Protein AF-A0A852GGS0-F1 (afdb_monomer_lite)

Organism: NCBI:txid243888

Foldseek 3Di:
DLCPQVDLVDLVVLQVSLQVLLQCLLPPVPVCVVVVVCCCVPPLVPVQLQDDPQQQDEDPDQADPPVRADSSLSNNLSSLSSLLSNCNNVLACPVVSLVVSLVQLLCLLVLLNNNNVPNRYYNRSSLSSVVSSLVSLVSLCVRVNNVVNQDPVSVVSSVVNVD

Sequence (163 aa):
PLHKSLDPSNFEHLITPLVTIGHIAMLAPDQFAAPLKSLVATFIVKDLLMNDRLPGKKTTKLWVPDEEVSPETLVKIQAIKMMVRWLLGMKNNHSKSGTSTLRLLTTILHSDGDLTEQGKISKPDMSRLRLAAGNAIVKLAQEPCYHEIITLEQYQLCALAIN

pLDDT: mean 93.08, std 8.16, range [48.53, 98.5]

Radius of gyration: 15.29 Å; chains: 1; bounding box: 36×36×42 Å

Structure (mmCIF, N/CA/C/O backbone):
data_AF-A0A852GGS0-F1
#
_entry.id   AF-A0A852GGS0-F1
#
loop_
_atom_site.group_PDB
_atom_site.id
_atom_site.type_symbol
_atom_site.label_atom_id
_atom_site.label_alt_id
_atom_site.label_comp_id
_atom_site.label_asym_id
_atom_site.label_entity_id
_atom_site.label_seq_id
_atom_site.pdbx_PDB_ins_code
_atom_site.Cartn_x
_atom_site.Cartn_y
_atom_site.Cartn_z
_atom_site.occupancy
_atom_site.B_iso_or_equiv
_atom_site.auth_seq_id
_atom_site.auth_comp_id
_atom_site.auth_asym_id
_atom_site.auth_atom_id
_atom_site.pdbx_PDB_model_num
ATOM 1 N N . PRO A 1 1 ? -1.192 19.206 -12.854 1.00 52.59 1 PRO A N 1
ATOM 2 C CA . PRO A 1 1 ? -0.547 18.135 -12.063 1.00 52.59 1 PRO A CA 1
ATOM 3 C C . PRO A 1 1 ? -1.588 17.262 -11.338 1.00 52.59 1 PRO A C 1
ATOM 5 O O . PRO A 1 1 ? -2.504 17.800 -10.724 1.00 52.59 1 PRO A O 1
ATOM 8 N N . LEU A 1 2 ? -1.456 15.935 -11.450 1.00 56.03 2 LEU A N 1
ATOM 9 C CA . LEU A 1 2 ? -2.422 14.914 -10.994 1.00 56.03 2 LEU A CA 1
ATOM 10 C C . LEU A 1 2 ? -2.872 15.040 -9.522 1.00 56.03 2 LEU A C 1
ATOM 12 O O . LEU A 1 2 ? -3.939 14.555 -9.174 1.00 56.03 2 LEU A O 1
ATOM 16 N N . HIS A 1 3 ? -2.102 15.720 -8.667 1.00 60.88 3 HIS A N 1
ATOM 17 C CA . HIS A 1 3 ? -2.429 15.908 -7.250 1.00 60.88 3 HIS A CA 1
ATOM 18 C C . HIS A 1 3 ? -3.461 17.013 -6.966 1.00 60.88 3 HIS A C 1
ATOM 20 O O . HIS A 1 3 ? -3.961 17.076 -5.853 1.00 60.88 3 HIS A O 1
ATOM 26 N N . LYS A 1 4 ? -3.793 17.902 -7.919 1.00 61.97 4 LYS A N 1
ATOM 27 C CA . LYS A 1 4 ? -4.678 19.056 -7.636 1.00 61.97 4 LYS A CA 1
ATOM 28 C C . LYS A 1 4 ? -6.112 18.670 -7.252 1.00 61.97 4 LYS A C 1
ATOM 30 O O . LYS A 1 4 ? -6.800 19.483 -6.653 1.00 61.97 4 LYS A O 1
ATOM 35 N N . SER A 1 5 ? -6.553 17.465 -7.605 1.00 66.69 5 SER A N 1
ATOM 36 C CA . SER A 1 5 ? -7.859 16.914 -7.221 1.00 66.69 5 SER A CA 1
ATOM 37 C C . SER A 1 5 ? -7.787 15.959 -6.026 1.00 66.69 5 SER A C 1
ATOM 39 O O . SER A 1 5 ? -8.811 15.410 -5.634 1.00 66.69 5 SER A O 1
ATOM 41 N N . LEU A 1 6 ? -6.589 15.699 -5.490 1.00 79.31 6 LEU A N 1
ATOM 42 C CA . LEU A 1 6 ? -6.386 14.814 -4.348 1.00 79.31 6 LEU A CA 1
ATOM 43 C C . LEU A 1 6 ? -6.291 15.670 -3.089 1.00 79.31 6 LEU A C 1
ATOM 45 O O . LEU A 1 6 ? -5.220 16.148 -2.722 1.00 79.31 6 LEU A O 1
ATOM 49 N N . ASP A 1 7 ? -7.442 15.885 -2.463 1.00 81.19 7 ASP A N 1
ATOM 50 C CA . ASP A 1 7 ? -7.554 16.653 -1.231 1.00 81.19 7 ASP A CA 1
ATOM 51 C C . ASP A 1 7 ? -7.563 15.704 -0.018 1.00 81.19 7 ASP A C 1
ATOM 53 O O . ASP A 1 7 ? -8.494 14.904 0.122 1.00 81.19 7 ASP A O 1
ATOM 57 N N . PRO A 1 8 ? -6.557 15.769 0.877 1.00 78.00 8 PRO A N 1
ATOM 58 C CA . PRO A 1 8 ? -6.497 14.920 2.064 1.00 78.00 8 PRO A CA 1
ATOM 59 C C . PRO A 1 8 ? -7.566 15.262 3.116 1.00 78.00 8 PRO A C 1
ATOM 61 O O . PRO A 1 8 ? -7.652 14.568 4.127 1.00 78.00 8 PRO A O 1
ATOM 64 N N . SER A 1 9 ? -8.360 16.318 2.914 1.00 81.50 9 SER A N 1
ATOM 65 C CA . SER A 1 9 ? -9.502 16.654 3.768 1.00 81.50 9 SER A CA 1
ATOM 66 C C . SER A 1 9 ? -10.783 15.894 3.407 1.00 81.50 9 SER A C 1
ATOM 68 O O . SER A 1 9 ? -11.697 15.840 4.228 1.00 81.50 9 SER A O 1
ATOM 70 N N . ASN A 1 10 ? -10.852 15.266 2.224 1.00 87.38 10 ASN A N 1
ATOM 71 C CA . ASN A 1 10 ? -12.062 14.603 1.741 1.00 87.38 10 ASN A CA 1
ATOM 72 C C . ASN A 1 10 ? -11.839 13.120 1.393 1.00 87.38 10 ASN A C 1
ATOM 74 O O . ASN A 1 10 ? -11.704 12.737 0.230 1.00 87.38 10 ASN A O 1
ATOM 78 N N . PHE A 1 11 ? -11.817 12.272 2.425 1.00 86.38 11 PHE A N 1
ATOM 79 C CA . PHE A 1 11 ? -11.474 10.851 2.310 1.00 86.38 11 PHE A CA 1
ATOM 80 C C . PHE A 1 11 ? -12.379 10.048 1.366 1.00 86.38 11 PHE A C 1
ATOM 82 O O . PHE A 1 11 ? -11.876 9.252 0.572 1.00 86.38 11 PHE A O 1
ATOM 89 N N . GLU A 1 12 ? -13.694 10.261 1.398 1.00 81.81 12 GLU A N 1
ATOM 90 C CA . GLU A 1 12 ? -14.640 9.486 0.579 1.00 81.81 12 GLU A CA 1
ATOM 91 C C . GLU A 1 12 ? -14.384 9.669 -0.923 1.00 81.81 12 GLU A C 1
ATOM 93 O O . GLU A 1 12 ? -14.485 8.727 -1.711 1.00 81.81 12 GLU A O 1
ATOM 98 N N . HIS A 1 13 ? -13.937 10.862 -1.314 1.00 88.88 13 HIS A N 1
ATOM 99 C CA . HIS A 1 13 ? -13.635 11.191 -2.701 1.00 88.88 13 HIS A CA 1
ATOM 100 C C . HIS A 1 13 ? -12.237 10.744 -3.153 1.00 88.88 13 HIS A C 1
ATOM 102 O O . HIS A 1 13 ? -11.921 10.874 -4.335 1.00 88.88 13 HIS A O 1
ATOM 108 N N . LEU A 1 14 ? -11.403 10.184 -2.267 1.00 92.88 14 LEU A N 1
ATOM 109 C CA . LEU A 1 14 ? -10.057 9.708 -2.614 1.00 92.88 14 LEU A CA 1
ATOM 110 C C . LEU A 1 14 ? -10.022 8.249 -3.082 1.00 92.88 14 LEU A C 1
ATOM 112 O O . LEU A 1 14 ? -9.093 7.869 -3.796 1.00 92.88 14 LEU A O 1
ATOM 116 N N . ILE A 1 15 ? -11.023 7.432 -2.738 1.00 93.56 15 ILE A N 1
ATOM 117 C CA . ILE A 1 15 ? -11.028 5.992 -3.046 1.00 93.56 15 ILE A CA 1
ATOM 118 C C . ILE A 1 15 ? -10.952 5.737 -4.556 1.00 93.56 15 ILE A C 1
ATOM 120 O O . ILE A 1 15 ? -10.009 5.101 -5.034 1.00 93.56 15 ILE A O 1
ATOM 124 N N . THR A 1 16 ? -11.915 6.255 -5.321 1.00 94.88 16 THR A N 1
ATOM 125 C CA . THR A 1 16 ? -11.986 6.032 -6.773 1.00 94.88 16 THR A CA 1
ATOM 126 C C . THR A 1 16 ? -10.763 6.591 -7.510 1.00 94.88 16 THR A C 1
ATOM 128 O O . THR A 1 16 ? -10.168 5.848 -8.294 1.00 94.88 16 THR A O 1
ATOM 131 N N . PRO A 1 17 ? -10.299 7.832 -7.247 1.00 94.69 17 PRO A N 1
ATOM 132 C CA . PRO A 1 17 ? -9.069 8.341 -7.850 1.00 94.69 17 PRO A CA 1
ATOM 133 C C . PRO A 1 17 ? -7.838 7.479 -7.565 1.00 94.69 17 PRO A C 1
ATOM 135 O O . PRO A 1 17 ? -7.077 7.206 -8.491 1.00 94.69 17 PRO A O 1
ATOM 138 N N . LEU A 1 18 ? -7.643 7.006 -6.328 1.00 95.94 18 LEU A N 1
ATOM 139 C CA . LEU A 1 18 ? -6.496 6.157 -5.979 1.00 95.94 18 LEU A CA 1
ATOM 140 C C . LEU A 1 18 ? -6.516 4.823 -6.729 1.00 95.94 18 LEU A C 1
ATOM 142 O O . LEU A 1 18 ? -5.471 4.357 -7.187 1.00 95.94 18 LEU A O 1
ATOM 146 N N . VAL A 1 19 ? -7.697 4.220 -6.888 1.00 96.81 19 VAL A N 1
ATOM 147 C CA . VAL A 1 19 ? -7.861 2.990 -7.672 1.00 96.81 19 VAL A CA 1
ATOM 148 C C . VAL A 1 19 ? -7.515 3.247 -9.138 1.00 96.81 19 VAL A C 1
ATOM 150 O O . VAL A 1 19 ? -6.667 2.544 -9.692 1.00 96.81 19 VAL A O 1
ATOM 153 N N . THR A 1 20 ? -8.106 4.277 -9.747 1.00 96.69 20 THR A N 1
ATOM 154 C CA . THR A 1 20 ? -7.867 4.640 -11.150 1.00 96.69 20 THR A CA 1
ATOM 155 C C . THR A 1 20 ? -6.394 4.942 -11.409 1.00 96.69 20 THR A C 1
ATOM 157 O O . THR A 1 20 ? -5.797 4.366 -12.317 1.00 96.69 20 THR A O 1
ATOM 160 N N . ILE A 1 21 ? -5.773 5.779 -10.572 1.00 96.38 21 ILE A N 1
ATOM 161 C CA . ILE A 1 21 ? -4.349 6.120 -10.675 1.00 96.38 21 ILE A CA 1
ATOM 162 C C . ILE A 1 21 ? -3.482 4.871 -10.518 1.00 96.38 21 ILE A C 1
ATOM 164 O O . ILE A 1 21 ? -2.526 4.709 -11.268 1.00 96.38 21 ILE A O 1
ATOM 168 N N . GLY A 1 22 ? -3.819 3.963 -9.599 1.00 97.31 22 GLY A N 1
ATOM 169 C CA . GLY A 1 22 ? -3.081 2.714 -9.427 1.00 97.31 22 GLY A CA 1
ATOM 170 C C . GLY A 1 22 ? -3.105 1.838 -10.675 1.00 97.31 22 GLY A C 1
ATOM 171 O O . GLY A 1 22 ? -2.075 1.295 -11.061 1.00 97.31 22 GLY A O 1
ATOM 172 N N . HIS A 1 23 ? -4.255 1.717 -11.336 1.00 98.12 23 HIS A N 1
ATOM 173 C CA . HIS A 1 23 ? -4.342 0.968 -12.589 1.00 98.12 23 HIS A CA 1
ATOM 174 C C . HIS A 1 23 ? -3.606 1.666 -13.740 1.00 98.12 23 HIS A C 1
ATOM 176 O O . HIS A 1 23 ? -2.899 0.992 -14.485 1.00 98.12 23 HIS A O 1
ATOM 182 N N . ILE A 1 24 ? -3.680 2.997 -13.839 1.00 97.38 24 ILE A N 1
ATOM 183 C CA . ILE A 1 24 ? -2.879 3.769 -14.805 1.00 97.38 24 ILE A CA 1
ATOM 184 C C . ILE A 1 24 ? -1.382 3.555 -14.554 1.00 97.38 24 ILE A C 1
ATOM 186 O O . ILE A 1 24 ? -0.641 3.294 -15.494 1.00 97.38 24 ILE A O 1
ATOM 190 N N . ALA A 1 25 ? -0.936 3.599 -13.298 1.00 97.00 25 ALA A N 1
ATOM 191 C CA . ALA A 1 25 ? 0.462 3.399 -12.924 1.00 97.00 25 ALA A CA 1
ATOM 192 C C . ALA A 1 25 ? 0.992 2.009 -13.300 1.00 97.00 25 ALA A C 1
ATOM 194 O O . ALA A 1 25 ? 2.165 1.869 -13.631 1.00 97.00 25 ALA A O 1
ATOM 195 N N . MET A 1 26 ? 0.124 0.998 -13.262 1.00 97.69 26 MET A N 1
ATOM 196 C CA . MET A 1 26 ? 0.462 -0.369 -13.648 1.00 97.69 26 MET A CA 1
ATOM 197 C C . MET A 1 26 ? 0.522 -0.556 -15.169 1.00 97.69 26 MET A C 1
ATOM 199 O O . MET A 1 26 ? 1.365 -1.301 -15.655 1.00 97.69 26 MET A O 1
ATOM 203 N N . LEU A 1 27 ? -0.384 0.089 -15.914 1.00 97.50 27 LEU A N 1
ATOM 204 C CA . LEU A 1 27 ? -0.546 -0.107 -17.362 1.00 97.50 27 LEU A CA 1
ATOM 205 C C . LEU A 1 27 ? 0.277 0.871 -18.213 1.00 97.50 27 LEU A C 1
ATOM 207 O O . LEU A 1 27 ? 0.627 0.546 -19.343 1.00 97.50 27 LEU A O 1
ATOM 211 N N . ALA A 1 28 ? 0.579 2.058 -17.688 1.00 96.25 28 ALA A N 1
ATOM 212 C CA . ALA A 1 28 ? 1.325 3.117 -18.366 1.00 96.25 28 ALA A CA 1
ATOM 213 C C . ALA A 1 28 ? 2.433 3.703 -17.457 1.00 96.25 28 ALA A C 1
ATOM 215 O O . ALA A 1 28 ? 2.448 4.912 -17.197 1.00 96.25 28 ALA A O 1
ATOM 216 N N . PRO A 1 29 ? 3.362 2.868 -16.945 1.00 94.31 29 PRO A N 1
ATOM 217 C CA . PRO A 1 29 ? 4.366 3.283 -15.962 1.00 94.31 29 PRO A CA 1
ATOM 218 C C . PRO A 1 29 ? 5.290 4.392 -16.487 1.00 94.31 29 PRO A C 1
ATOM 220 O O . PRO A 1 29 ? 5.560 5.354 -15.767 1.00 94.31 29 PRO A O 1
ATOM 223 N N . ASP A 1 30 ? 5.718 4.307 -17.749 1.00 94.19 30 ASP A N 1
ATOM 224 C CA . ASP A 1 30 ? 6.686 5.243 -18.335 1.00 94.19 30 ASP A CA 1
ATOM 225 C C . ASP A 1 30 ? 6.065 6.604 -18.663 1.00 94.19 30 ASP A C 1
ATOM 227 O O . ASP A 1 30 ? 6.683 7.647 -18.443 1.00 94.19 30 ASP A O 1
ATOM 231 N N . GLN A 1 31 ? 4.805 6.616 -19.111 1.00 94.94 31 GLN A N 1
ATOM 232 C CA . GLN A 1 31 ? 4.088 7.843 -19.472 1.00 94.94 31 GLN A CA 1
ATOM 233 C C . GLN A 1 31 ? 3.881 8.772 -18.264 1.00 94.94 31 GLN A C 1
ATOM 235 O O . GLN A 1 31 ? 3.803 9.992 -18.417 1.00 94.94 31 GLN A O 1
ATOM 240 N N . PHE A 1 32 ? 3.820 8.205 -17.053 1.00 93.81 32 PHE A N 1
ATOM 241 C CA . PHE A 1 32 ? 3.548 8.939 -15.816 1.00 93.81 32 PHE A CA 1
ATOM 242 C C . PHE A 1 32 ? 4.628 8.755 -14.739 1.00 93.81 32 PHE A C 1
ATOM 244 O O . PHE A 1 32 ? 4.385 9.084 -13.575 1.00 93.81 32 PHE A O 1
ATOM 251 N N . ALA A 1 33 ? 5.832 8.300 -15.100 1.00 90.75 33 ALA A N 1
ATOM 252 C CA . ALA A 1 33 ? 6.888 7.943 -14.149 1.00 90.75 33 ALA A CA 1
ATOM 253 C C . ALA A 1 33 ? 7.220 9.066 -13.145 1.00 90.75 33 ALA A C 1
ATOM 255 O O . ALA A 1 33 ? 7.204 8.853 -11.928 1.00 90.75 33 ALA A O 1
ATOM 256 N N . ALA A 1 34 ? 7.483 10.284 -13.634 1.00 92.25 34 ALA A N 1
ATOM 257 C CA . ALA A 1 34 ? 7.820 11.423 -12.777 1.00 92.25 34 ALA A CA 1
ATOM 258 C C . ALA A 1 34 ? 6.629 11.910 -11.919 1.00 92.25 34 ALA A C 1
ATOM 260 O O . ALA A 1 34 ? 6.799 12.033 -10.699 1.00 92.25 34 ALA A O 1
ATOM 261 N N . PRO A 1 35 ? 5.419 12.131 -12.479 1.00 93.31 35 PRO A N 1
ATOM 262 C CA . PRO A 1 35 ? 4.244 12.474 -11.679 1.00 93.31 35 PRO A CA 1
ATOM 263 C C . PRO A 1 35 ? 3.897 11.446 -10.598 1.00 93.31 35 PRO A C 1
ATOM 265 O O . PRO A 1 35 ? 3.572 11.844 -9.482 1.00 93.31 35 PRO A O 1
ATOM 268 N N . LEU A 1 36 ? 3.988 10.145 -10.896 1.00 94.38 36 LEU A N 1
ATOM 269 C CA . LEU A 1 36 ? 3.678 9.075 -9.943 1.00 94.38 36 LEU A CA 1
ATOM 270 C C . LEU A 1 36 ? 4.704 9.001 -8.817 1.00 94.38 36 LEU A C 1
ATOM 272 O O . LEU A 1 36 ? 4.325 8.928 -7.650 1.00 94.38 36 LEU A O 1
ATOM 276 N N . LYS A 1 37 ? 5.997 9.106 -9.140 1.00 93.81 37 LYS A N 1
ATOM 277 C CA . LYS A 1 37 ? 7.054 9.147 -8.124 1.00 93.81 37 LYS A CA 1
ATOM 278 C C . LYS A 1 37 ? 6.860 10.319 -7.159 1.00 93.81 37 LYS A C 1
ATOM 280 O O . LYS A 1 37 ? 6.979 10.143 -5.948 1.00 93.81 37 LYS A O 1
ATOM 285 N N . SER A 1 38 ? 6.528 11.500 -7.686 1.00 94.69 38 SER A N 1
ATOM 286 C CA . SER A 1 38 ? 6.219 12.670 -6.861 1.00 94.69 38 SER A CA 1
ATOM 287 C C . SER A 1 38 ? 4.955 12.456 -6.029 1.00 94.69 38 SER A C 1
ATOM 289 O O . SER A 1 38 ? 4.992 12.716 -4.831 1.00 94.69 38 SER A O 1
ATOM 291 N N . LEU A 1 39 ? 3.874 11.946 -6.628 1.00 94.88 39 LEU A N 1
ATOM 292 C CA . LEU A 1 39 ? 2.611 11.671 -5.943 1.00 94.88 39 LEU A CA 1
ATOM 293 C C . LEU A 1 39 ? 2.800 10.724 -4.754 1.00 94.88 39 LEU A C 1
ATOM 295 O O . LEU A 1 39 ? 2.278 10.983 -3.671 1.00 94.88 39 LEU A O 1
ATOM 299 N N . VAL A 1 40 ? 3.554 9.639 -4.941 1.00 95.88 40 VAL A N 1
ATOM 300 C CA . VAL A 1 40 ? 3.809 8.671 -3.872 1.00 95.88 40 VAL A CA 1
ATOM 301 C C . VAL A 1 40 ? 4.576 9.327 -2.726 1.00 95.88 40 VAL A C 1
ATOM 303 O O . VAL A 1 40 ? 4.173 9.205 -1.573 1.00 95.88 40 VAL A O 1
ATOM 306 N N . ALA A 1 41 ? 5.641 10.070 -3.027 1.00 94.50 41 ALA A N 1
ATOM 307 C CA . ALA A 1 41 ? 6.462 10.689 -1.992 1.00 94.50 41 ALA A CA 1
ATOM 308 C C . ALA A 1 41 ? 5.717 11.785 -1.210 1.00 94.50 41 ALA A C 1
ATOM 310 O O . ALA A 1 41 ? 5.770 11.805 0.019 1.00 94.50 41 ALA A O 1
ATOM 311 N N . THR A 1 42 ? 5.036 12.700 -1.906 1.00 93.81 42 THR A N 1
ATOM 312 C CA . THR A 1 42 ? 4.439 13.881 -1.267 1.00 93.81 42 THR A CA 1
ATOM 313 C C . THR A 1 42 ? 3.051 13.590 -0.723 1.00 93.81 42 THR A C 1
ATOM 315 O O . THR A 1 42 ? 2.786 13.855 0.439 1.00 93.81 42 THR A O 1
ATOM 318 N N . PHE A 1 43 ? 2.171 13.002 -1.530 1.00 94.88 43 PHE A N 1
ATOM 319 C CA . PHE A 1 43 ? 0.782 12.827 -1.129 1.00 94.88 43 PHE A CA 1
ATOM 320 C C . PHE A 1 43 ? 0.579 11.524 -0.355 1.00 94.88 43 PHE A C 1
ATOM 322 O O . PHE A 1 43 ? 0.070 11.538 0.759 1.00 94.88 43 PHE A O 1
ATOM 329 N N . ILE A 1 44 ? 1.000 10.385 -0.914 1.00 96.06 44 ILE A N 1
ATOM 330 C CA . ILE A 1 44 ? 0.688 9.078 -0.316 1.00 96.06 44 ILE A CA 1
ATOM 331 C C . ILE A 1 44 ? 1.437 8.869 0.994 1.00 96.06 44 ILE A C 1
ATOM 333 O O . ILE A 1 44 ? 0.824 8.551 2.006 1.00 96.06 44 ILE A O 1
ATOM 337 N N . VAL A 1 45 ? 2.758 9.033 0.984 1.00 95.38 45 VAL A N 1
ATOM 338 C CA . VAL A 1 45 ? 3.565 8.781 2.179 1.00 95.38 45 VAL A CA 1
ATOM 339 C C . VAL A 1 45 ? 3.402 9.926 3.170 1.00 95.38 45 VAL A C 1
ATOM 341 O O . VAL A 1 45 ? 2.907 9.708 4.273 1.00 95.38 45 VAL A O 1
ATOM 344 N N . LYS A 1 46 ? 3.797 11.143 2.781 1.00 94.00 46 LYS A N 1
ATOM 345 C CA . LYS A 1 46 ? 3.871 12.273 3.710 1.00 94.00 46 LYS A CA 1
ATOM 346 C C . LYS A 1 46 ? 2.494 12.795 4.118 1.00 94.00 46 LYS A C 1
ATOM 348 O O . LYS A 1 46 ? 2.255 12.939 5.311 1.00 94.00 46 LYS A O 1
ATOM 353 N N . ASP A 1 47 ? 1.600 13.078 3.173 1.00 93.62 47 ASP A N 1
ATOM 354 C CA . ASP A 1 47 ? 0.332 13.732 3.516 1.00 93.62 47 ASP A CA 1
ATOM 355 C C . ASP A 1 47 ? -0.742 12.734 3.977 1.00 93.62 47 ASP A C 1
ATOM 357 O O . ASP A 1 47 ? -1.541 13.066 4.850 1.00 93.62 47 ASP A O 1
ATOM 361 N N . LEU A 1 48 ? -0.766 11.503 3.468 1.00 94.56 48 LEU A N 1
ATOM 362 C CA . LEU A 1 48 ? -1.816 10.536 3.794 1.00 94.56 48 LEU A CA 1
ATOM 363 C C . LEU A 1 48 ? -1.402 9.528 4.875 1.00 94.56 48 LEU A C 1
ATOM 365 O O . LEU A 1 48 ? -2.029 9.489 5.927 1.00 94.56 48 LEU A O 1
ATOM 369 N N . LEU A 1 49 ? -0.380 8.701 4.638 1.00 95.31 49 LEU A N 1
ATOM 370 C CA . LEU A 1 49 ? -0.050 7.588 5.540 1.00 95.31 49 LEU A CA 1
ATOM 371 C C . LEU A 1 49 ? 0.519 8.059 6.885 1.00 95.31 49 LEU A C 1
ATOM 373 O O . LEU A 1 49 ? 0.157 7.492 7.914 1.00 95.31 49 LEU A O 1
ATOM 377 N N . MET A 1 50 ? 1.347 9.107 6.878 1.00 94.31 50 MET A N 1
ATOM 378 C CA . MET A 1 50 ? 2.017 9.663 8.066 1.00 94.31 50 MET A CA 1
ATOM 379 C C . MET A 1 50 ? 1.148 10.631 8.890 1.00 94.31 50 MET A C 1
ATOM 381 O O . MET A 1 50 ? 1.668 11.356 9.735 1.00 94.31 50 MET A O 1
ATOM 385 N N . ASN A 1 51 ? -0.165 10.677 8.650 1.00 93.81 51 ASN A N 1
ATOM 386 C CA . ASN A 1 51 ? -1.096 11.512 9.407 1.00 93.81 51 ASN A CA 1
ATOM 387 C C . ASN A 1 51 ? -2.322 10.703 9.829 1.00 93.81 51 ASN A C 1
ATOM 389 O O . ASN A 1 51 ? -2.793 9.868 9.062 1.00 93.81 51 ASN A O 1
ATOM 393 N N . ASP A 1 52 ? -2.854 11.008 11.012 1.00 92.38 52 ASP A N 1
ATOM 394 C CA . ASP A 1 52 ? -4.114 10.464 11.528 1.00 92.38 52 ASP A CA 1
ATOM 395 C C . ASP A 1 52 ? -5.050 11.626 11.853 1.00 92.38 52 ASP A C 1
ATOM 397 O O . ASP A 1 52 ? -4.923 12.283 12.894 1.00 92.38 52 ASP A O 1
ATOM 401 N N . ARG A 1 53 ? -5.944 11.937 10.911 1.00 92.56 53 ARG A N 1
ATOM 402 C CA . ARG A 1 53 ? -6.862 13.083 11.005 1.00 92.56 53 ARG A CA 1
ATOM 403 C C . ARG A 1 53 ? -8.154 12.716 11.716 1.00 92.56 53 ARG A C 1
ATOM 405 O O . ARG A 1 53 ? -8.735 13.561 12.394 1.00 92.56 53 ARG A O 1
ATOM 412 N N . LEU A 1 54 ? -8.599 11.473 11.564 1.00 88.19 54 LEU A N 1
ATOM 413 C CA . LEU A 1 54 ? -9.802 10.943 12.182 1.00 88.19 54 LEU A CA 1
ATOM 414 C C . LEU A 1 54 ? -9.405 9.962 13.289 1.00 88.19 54 LEU A C 1
ATOM 416 O O . LEU A 1 54 ? -9.062 8.816 12.997 1.00 88.19 54 LEU A O 1
ATOM 420 N N . PRO A 1 55 ? -9.450 10.378 14.569 1.00 87.06 55 PRO A N 1
ATOM 421 C CA . PRO A 1 55 ? -9.182 9.460 15.662 1.00 87.06 55 PRO A CA 1
ATOM 422 C C . PRO A 1 55 ? -10.217 8.331 15.661 1.00 87.06 55 PRO A C 1
ATOM 424 O O . PRO A 1 55 ? -11.429 8.556 15.589 1.00 87.06 55 PRO A O 1
ATOM 427 N N . GLY A 1 56 ? -9.725 7.103 15.752 1.00 82.44 56 GLY A N 1
ATOM 428 C CA . GLY A 1 56 ? -10.545 5.908 15.773 1.00 82.44 56 GLY A CA 1
ATOM 429 C C . GLY A 1 56 ? -11.362 5.787 17.062 1.00 82.44 56 GLY A C 1
ATOM 430 O O . GLY A 1 56 ? -10.951 6.218 18.143 1.00 82.44 56 GLY A O 1
ATOM 431 N N . LYS A 1 57 ? -12.535 5.152 16.974 1.00 87.81 57 LYS A N 1
ATOM 432 C CA . LYS A 1 57 ? -13.347 4.850 18.161 1.00 87.81 57 LYS A CA 1
ATOM 433 C C . LYS A 1 57 ? -12.604 3.855 19.056 1.00 87.81 57 LYS A C 1
ATOM 435 O O . LYS A 1 57 ? -12.144 2.811 18.592 1.00 87.81 57 LYS A O 1
ATOM 440 N N . LYS A 1 58 ? -12.519 4.152 20.357 1.00 87.62 58 LYS A N 1
ATOM 441 C CA . LYS A 1 58 ? -11.935 3.228 21.339 1.00 87.62 58 LYS A CA 1
ATOM 442 C C . LYS A 1 58 ? -12.806 1.978 21.440 1.00 87.62 58 LYS A C 1
ATOM 444 O O . LYS A 1 58 ? -14.001 2.068 21.701 1.00 87.62 58 LYS A O 1
ATOM 449 N N . THR A 1 59 ? -12.199 0.816 21.241 1.00 91.12 59 THR A N 1
ATOM 450 C CA . THR A 1 59 ? -12.875 -0.481 21.301 1.00 91.12 59 THR A CA 1
ATOM 451 C C . THR A 1 59 ? -11.890 -1.570 21.708 1.00 91.12 59 THR A C 1
ATOM 453 O O . THR A 1 59 ? -10.684 -1.454 21.478 1.00 91.12 59 THR A O 1
ATOM 456 N N . THR A 1 60 ? -12.399 -2.631 22.330 1.00 91.25 60 THR A N 1
ATOM 457 C CA . THR A 1 60 ? -11.634 -3.847 22.636 1.00 91.25 60 THR A CA 1
ATOM 458 C C . THR A 1 60 ? -11.639 -4.842 21.478 1.00 91.25 60 THR A C 1
ATOM 460 O O . THR A 1 60 ? -10.811 -5.750 21.465 1.00 91.25 60 THR A O 1
ATOM 463 N N . LYS A 1 61 ? -12.537 -4.666 20.498 1.00 94.75 61 LYS A N 1
ATOM 464 C CA . LYS A 1 61 ? -12.598 -5.501 19.295 1.00 94.75 61 LYS A CA 1
ATOM 465 C C . LYS A 1 61 ? -11.320 -5.328 18.467 1.00 94.75 61 LYS A C 1
ATOM 467 O O . LYS A 1 61 ? -10.838 -4.211 18.296 1.00 94.75 61 LYS A O 1
ATOM 472 N N . LEU A 1 62 ? -10.811 -6.430 17.919 1.00 95.00 62 LEU A N 1
ATOM 473 C CA . LEU A 1 62 ? -9.695 -6.431 16.961 1.00 95.00 62 LEU A CA 1
ATOM 474 C C . LEU A 1 62 ? -10.166 -6.357 15.505 1.00 95.00 62 LEU A C 1
ATOM 476 O O . LEU A 1 62 ? -9.370 -6.109 14.610 1.00 95.00 62 LEU A O 1
ATOM 480 N N . TRP A 1 63 ? -11.457 -6.565 15.256 1.00 96.56 63 TRP A N 1
ATOM 481 C CA . TRP A 1 63 ? -12.029 -6.535 13.919 1.00 96.56 63 TRP A CA 1
ATOM 482 C C . TRP A 1 63 ? -13.456 -6.000 13.958 1.00 96.56 63 TRP A C 1
ATOM 484 O O . TRP A 1 63 ? -14.184 -6.217 14.931 1.00 96.56 63 TRP A O 1
ATOM 494 N N . VAL A 1 64 ? -13.842 -5.304 12.894 1.00 95.75 64 VAL A N 1
ATOM 495 C CA . VAL A 1 64 ? -15.191 -4.772 12.669 1.00 95.75 64 VAL A CA 1
ATOM 496 C C . VAL A 1 64 ? -15.588 -4.983 11.201 1.00 95.75 64 VAL A C 1
ATOM 498 O O . VAL A 1 64 ? -14.689 -5.134 10.360 1.00 95.75 64 VAL A O 1
ATOM 501 N N . PRO A 1 65 ? -16.896 -5.022 10.885 1.00 96.25 65 PRO A N 1
ATOM 502 C CA . PRO A 1 65 ? -17.395 -5.012 9.508 1.00 96.25 65 PRO A CA 1
ATOM 503 C C . PRO A 1 65 ? -16.864 -3.823 8.697 1.00 96.25 65 PRO A C 1
ATOM 505 O O . PRO A 1 65 ? -16.437 -2.820 9.269 1.00 96.25 65 PRO A O 1
ATOM 508 N N . ASP A 1 66 ? -16.878 -3.934 7.368 1.00 92.94 6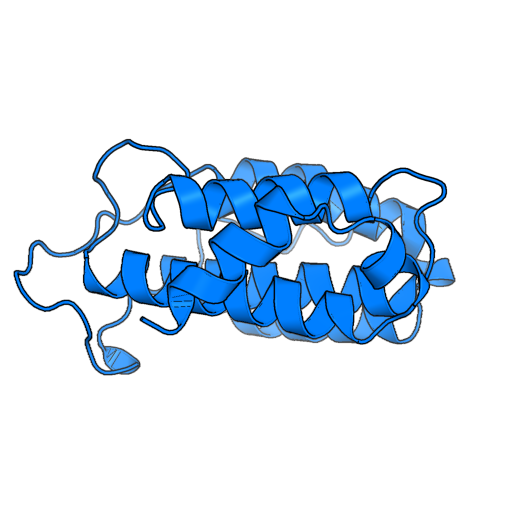6 ASP A N 1
ATOM 509 C CA . ASP A 1 66 ? -16.308 -2.924 6.462 1.00 92.94 66 ASP A CA 1
ATOM 510 C C . ASP A 1 66 ? -16.974 -1.548 6.629 1.00 92.94 66 ASP A C 1
ATOM 512 O O . ASP A 1 66 ? -16.311 -0.523 6.495 1.00 92.94 66 ASP A O 1
ATOM 516 N N . GLU A 1 67 ? -18.254 -1.526 6.997 1.00 92.81 67 GLU A N 1
ATOM 517 C CA . GLU A 1 67 ? -19.063 -0.325 7.224 1.00 92.81 67 GLU A CA 1
ATOM 518 C C . GLU A 1 67 ? -18.656 0.446 8.491 1.00 92.81 67 GLU A C 1
ATOM 520 O O . GLU A 1 67 ? -18.974 1.625 8.637 1.00 92.81 67 GLU A O 1
ATOM 525 N N . GLU A 1 68 ? -17.965 -0.215 9.424 1.00 93.50 68 GLU A N 1
ATOM 526 C CA . GLU A 1 68 ? -17.509 0.366 10.692 1.00 93.50 68 GLU A CA 1
ATOM 527 C C . GLU A 1 68 ? -16.033 0.802 10.655 1.00 93.50 68 GLU A C 1
ATOM 529 O O . GLU A 1 68 ? -15.557 1.432 11.605 1.00 93.50 68 GLU A O 1
ATOM 534 N N . VAL A 1 69 ? -15.302 0.477 9.582 1.00 94.44 69 VAL A N 1
ATOM 535 C CA . VAL A 1 69 ? -13.908 0.898 9.376 1.00 94.44 69 VAL A CA 1
ATOM 536 C C . VAL A 1 69 ? -13.865 2.402 9.123 1.00 94.44 69 VAL A C 1
ATOM 538 O O . VAL A 1 69 ? -14.703 2.953 8.407 1.00 94.44 69 VAL A O 1
ATOM 541 N N . SER A 1 70 ? -12.873 3.092 9.688 1.00 94.25 70 SER A N 1
ATOM 542 C CA . SER A 1 70 ? -12.767 4.536 9.470 1.00 94.25 70 SER A CA 1
ATOM 543 C C . SER A 1 70 ? -12.517 4.864 7.984 1.00 94.25 70 SER A C 1
ATOM 545 O O . SER A 1 70 ? -11.702 4.199 7.333 1.00 94.25 70 SER A O 1
ATOM 547 N N . PRO A 1 71 ? -13.151 5.920 7.427 1.00 94.69 71 PRO A N 1
ATOM 548 C CA . PRO A 1 71 ? -12.934 6.317 6.034 1.00 94.69 71 PRO A CA 1
ATOM 549 C C . PRO A 1 71 ? -11.458 6.572 5.708 1.00 94.69 71 PRO A C 1
ATOM 551 O O . PRO A 1 71 ? -10.974 6.177 4.649 1.00 94.69 71 PRO A O 1
ATOM 554 N N . GLU A 1 72 ? -10.713 7.167 6.645 1.00 95.00 72 GLU A N 1
ATOM 555 C CA . GLU A 1 72 ? -9.269 7.376 6.512 1.00 95.00 72 GLU A CA 1
ATOM 556 C C . GLU A 1 72 ? -8.514 6.048 6.348 1.00 95.00 72 GLU A C 1
ATOM 558 O O . GLU A 1 72 ? -7.673 5.926 5.457 1.00 95.00 72 GLU A O 1
ATOM 563 N N . THR A 1 73 ? -8.860 5.017 7.123 1.00 95.94 73 THR A N 1
ATOM 564 C CA . THR A 1 73 ? -8.244 3.686 7.005 1.00 95.94 73 THR A CA 1
ATOM 565 C C . THR A 1 73 ? -8.543 3.039 5.658 1.00 95.94 73 THR A C 1
ATOM 567 O O . THR A 1 73 ? -7.632 2.503 5.023 1.00 95.94 73 THR A O 1
ATOM 570 N N . LEU A 1 74 ? -9.779 3.140 5.159 1.00 95.94 74 LEU A N 1
ATOM 571 C CA . LEU A 1 74 ? -10.126 2.648 3.820 1.00 95.94 74 LEU A CA 1
ATOM 572 C C . LEU A 1 74 ? -9.275 3.322 2.733 1.00 95.94 74 LEU A C 1
ATOM 574 O O . LEU A 1 74 ? -8.756 2.646 1.838 1.00 95.94 74 LEU A O 1
ATOM 578 N N . VAL A 1 75 ? -9.062 4.636 2.841 1.00 96.56 75 VAL A N 1
ATOM 579 C CA . VAL A 1 75 ? -8.199 5.391 1.922 1.00 96.56 75 VAL A CA 1
ATOM 580 C C . VAL A 1 75 ? -6.737 4.959 2.045 1.00 96.56 75 VAL A C 1
ATOM 582 O O . VAL A 1 75 ? -6.098 4.710 1.020 1.00 96.56 75 VAL A O 1
ATOM 585 N N . LYS A 1 76 ? -6.206 4.787 3.263 1.00 97.31 76 LYS A N 1
ATOM 586 C CA . LYS A 1 76 ? -4.837 4.287 3.490 1.00 97.31 76 LYS A CA 1
ATOM 587 C C . LYS A 1 76 ? -4.628 2.898 2.874 1.00 97.31 76 LYS A C 1
ATOM 589 O O . LYS A 1 76 ? -3.619 2.669 2.207 1.00 97.31 76 LYS A O 1
ATOM 594 N N . ILE A 1 77 ? -5.603 1.993 2.993 1.00 98.00 77 ILE A N 1
ATOM 595 C CA . ILE A 1 77 ? -5.558 0.666 2.355 1.00 98.00 77 ILE A CA 1
ATOM 596 C C . ILE A 1 77 ? -5.498 0.791 0.827 1.00 98.00 77 ILE A C 1
ATOM 598 O O . ILE A 1 77 ? -4.700 0.109 0.177 1.00 98.00 77 ILE A O 1
ATOM 602 N N . GLN A 1 78 ? -6.314 1.663 0.226 1.00 97.75 78 GLN A N 1
ATOM 603 C CA . GLN A 1 78 ? -6.274 1.876 -1.225 1.00 97.75 78 GLN A CA 1
ATOM 604 C C . GLN A 1 78 ? -4.968 2.522 -1.682 1.00 97.75 78 GLN A C 1
ATOM 606 O O . GLN A 1 78 ? -4.446 2.159 -2.736 1.00 97.75 78 GLN A O 1
ATOM 611 N N . ALA A 1 79 ? -4.392 3.410 -0.877 1.00 97.75 79 ALA A N 1
ATOM 612 C CA . ALA A 1 79 ? -3.092 4.007 -1.139 1.00 97.75 79 ALA A CA 1
ATOM 613 C C . ALA A 1 79 ? -1.957 2.968 -1.116 1.00 97.75 79 ALA A C 1
ATOM 615 O O . ALA A 1 79 ? -1.109 2.974 -2.009 1.00 97.75 79 ALA A O 1
ATOM 616 N N . ILE A 1 80 ? -1.986 2.013 -0.177 1.00 98.50 80 ILE A N 1
ATOM 617 C CA . ILE A 1 80 ? -1.062 0.866 -0.160 1.00 98.50 80 ILE A CA 1
ATOM 618 C C . ILE A 1 80 ? -1.207 0.040 -1.446 1.00 98.50 80 ILE A C 1
ATOM 620 O O . ILE A 1 80 ? -0.217 -0.222 -2.131 1.00 98.50 80 ILE A O 1
ATOM 624 N N . LYS A 1 81 ? -2.440 -0.308 -1.839 1.00 98.50 81 LYS A N 1
ATOM 625 C CA . LYS A 1 81 ? -2.698 -1.036 -3.097 1.00 98.50 81 LYS A CA 1
ATOM 626 C C . LYS A 1 81 ? -2.236 -0.250 -4.330 1.00 98.50 81 LYS A C 1
ATOM 628 O O . LYS A 1 81 ? -1.766 -0.848 -5.294 1.00 98.50 81 LYS A O 1
ATOM 633 N N . MET A 1 82 ? -2.372 1.076 -4.321 1.00 98.00 82 MET A N 1
ATOM 634 C CA . MET A 1 82 ? -1.902 1.958 -5.391 1.00 98.00 82 MET A CA 1
ATOM 635 C C . MET A 1 82 ? -0.374 1.897 -5.520 1.00 98.00 82 MET A C 1
ATOM 637 O O . MET A 1 82 ? 0.119 1.664 -6.623 1.00 98.00 82 MET A O 1
ATOM 641 N N . MET A 1 83 ? 0.367 1.987 -4.406 1.00 98.12 83 MET A N 1
ATOM 642 C CA . MET A 1 83 ? 1.831 1.843 -4.410 1.00 98.12 83 MET A CA 1
ATOM 643 C C . MET A 1 83 ? 2.281 0.486 -4.962 1.00 98.12 83 MET A C 1
ATOM 645 O O . MET A 1 83 ? 3.218 0.438 -5.754 1.00 98.12 83 MET A O 1
ATOM 649 N N . VAL A 1 84 ? 1.601 -0.607 -4.597 1.00 98.38 84 VAL A N 1
ATOM 650 C CA . VAL A 1 84 ? 1.910 -1.943 -5.137 1.00 98.38 84 VAL A CA 1
ATOM 651 C C . VAL A 1 84 ? 1.711 -1.978 -6.651 1.00 98.38 84 VAL A C 1
ATOM 653 O O . VAL A 1 84 ? 2.606 -2.413 -7.366 1.00 98.38 84 VAL A O 1
ATOM 656 N N . ARG A 1 85 ? 0.577 -1.483 -7.164 1.00 98.50 85 ARG A N 1
ATOM 657 C CA . ARG A 1 85 ? 0.316 -1.437 -8.614 1.00 98.50 85 ARG A CA 1
ATOM 658 C C . ARG A 1 85 ? 1.333 -0.577 -9.368 1.00 98.50 85 ARG A C 1
ATOM 660 O O . ARG A 1 85 ? 1.750 -0.957 -10.456 1.00 98.50 85 ARG A O 1
ATOM 667 N N . TRP A 1 86 ? 1.757 0.541 -8.782 1.00 98.06 86 TRP A N 1
ATOM 668 C CA . TRP A 1 86 ? 2.811 1.386 -9.341 1.00 98.06 86 TRP A CA 1
ATOM 669 C C . TRP A 1 86 ? 4.145 0.639 -9.464 1.00 98.06 86 TRP A C 1
ATOM 671 O O . TRP A 1 86 ? 4.750 0.651 -10.534 1.00 98.06 86 TRP A O 1
ATOM 681 N N . LEU A 1 87 ? 4.568 -0.071 -8.415 1.00 97.94 87 LEU A N 1
ATOM 682 C CA . LEU A 1 87 ? 5.773 -0.903 -8.462 1.00 97.94 87 LEU A CA 1
ATOM 683 C C . LEU A 1 87 ? 5.638 -2.040 -9.487 1.00 97.94 87 LEU A C 1
ATOM 685 O O . LEU A 1 87 ? 6.516 -2.224 -10.324 1.00 97.94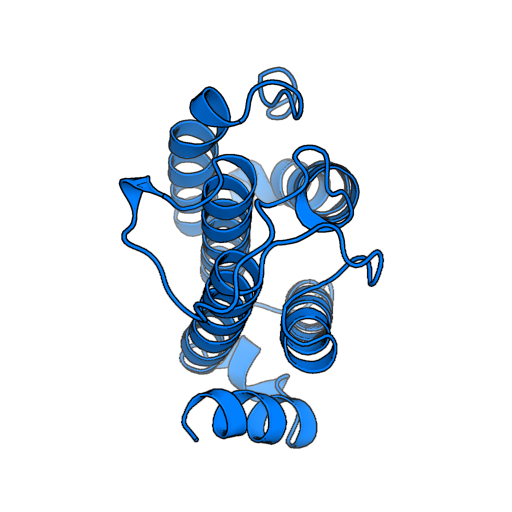 87 LEU A O 1
ATOM 689 N N . LEU A 1 88 ? 4.510 -2.753 -9.504 1.00 97.94 88 LEU A N 1
ATOM 690 C CA . LEU A 1 88 ? 4.259 -3.815 -10.487 1.00 97.94 88 LEU A CA 1
ATOM 691 C C . LEU A 1 88 ? 4.206 -3.309 -11.939 1.00 97.94 88 LEU A C 1
ATOM 693 O O . LEU A 1 88 ? 4.449 -4.094 -12.851 1.00 97.94 88 LEU A O 1
ATOM 697 N N . GLY A 1 89 ? 3.907 -2.026 -12.163 1.00 97.00 89 GLY A N 1
ATOM 698 C CA . GLY A 1 89 ? 4.075 -1.379 -13.465 1.00 97.00 89 GLY A CA 1
ATOM 699 C C . GLY A 1 89 ? 5.544 -1.133 -13.805 1.00 97.00 89 GLY A C 1
ATOM 700 O O . GLY A 1 89 ? 5.979 -1.429 -14.911 1.00 97.00 89 GLY A O 1
ATOM 701 N N . MET A 1 90 ? 6.332 -0.631 -12.848 1.00 95.94 90 MET A N 1
ATOM 702 C CA . MET A 1 90 ? 7.755 -0.336 -13.057 1.00 95.94 90 MET A CA 1
ATOM 703 C C . MET A 1 90 ? 8.608 -1.590 -13.299 1.00 95.94 90 MET A C 1
ATOM 705 O O . MET A 1 90 ? 9.553 -1.528 -14.086 1.00 95.94 90 MET A O 1
ATOM 709 N N . LYS A 1 91 ? 8.334 -2.693 -12.588 1.00 94.62 91 LYS A N 1
ATOM 710 C CA . LYS A 1 91 ? 9.079 -3.971 -12.668 1.00 94.62 91 LYS A CA 1
ATOM 711 C C . LYS A 1 91 ? 10.602 -3.837 -12.568 1.00 94.62 91 LYS A C 1
ATOM 713 O O . LYS A 1 91 ? 11.365 -4.582 -13.176 1.00 94.62 91 LYS A O 1
ATOM 718 N N . ASN A 1 92 ? 11.062 -2.846 -11.814 1.00 93.69 92 ASN A N 1
ATOM 719 C CA . ASN A 1 92 ? 12.474 -2.635 -11.538 1.00 93.69 92 ASN A CA 1
ATOM 720 C C . ASN A 1 92 ? 12.655 -1.911 -10.201 1.00 93.69 92 ASN A C 1
ATOM 722 O O . ASN A 1 92 ? 11.717 -1.324 -9.648 1.00 93.69 92 ASN A O 1
ATOM 726 N N . ASN A 1 93 ? 13.887 -1.928 -9.694 1.00 94.19 93 ASN A N 1
ATOM 727 C CA . ASN A 1 93 ? 14.270 -1.215 -8.477 1.00 94.19 93 ASN A CA 1
ATOM 728 C C . ASN A 1 93 ? 15.493 -0.296 -8.675 1.00 94.19 93 ASN A C 1
ATOM 730 O O . ASN A 1 93 ? 16.193 0.021 -7.715 1.00 94.19 93 ASN A O 1
ATOM 734 N N . HIS A 1 94 ? 15.752 0.189 -9.895 1.00 90.19 94 HIS A N 1
ATOM 735 C CA . HIS A 1 94 ? 16.928 1.029 -10.173 1.00 90.19 94 HIS A CA 1
ATOM 736 C C . HIS A 1 94 ? 16.948 2.316 -9.332 1.00 90.19 94 HIS A C 1
ATOM 738 O O . HIS A 1 94 ? 17.995 2.744 -8.852 1.00 90.19 94 HIS A O 1
ATOM 744 N N . SER A 1 95 ? 15.777 2.914 -9.089 1.00 90.19 95 SER A N 1
ATOM 745 C CA . SER A 1 95 ? 15.644 4.134 -8.285 1.00 90.19 95 SER A CA 1
ATOM 746 C C . SER A 1 95 ? 15.436 3.892 -6.787 1.00 90.19 95 SER A C 1
ATOM 748 O O . SER A 1 95 ? 15.055 4.830 -6.085 1.00 90.19 95 SER A O 1
ATOM 750 N N . LYS A 1 96 ? 15.622 2.658 -6.292 1.00 95.00 96 LYS A N 1
ATOM 751 C CA . LYS A 1 96 ? 15.363 2.253 -4.893 1.00 95.00 96 LYS A CA 1
ATOM 752 C C . LYS A 1 96 ? 13.922 2.514 -4.408 1.00 95.00 96 LYS A C 1
ATOM 754 O O . LYS A 1 96 ? 13.672 2.593 -3.199 1.00 95.00 96 LYS A O 1
ATOM 759 N N . SER A 1 97 ? 12.969 2.658 -5.336 1.00 94.62 97 SER A N 1
ATOM 760 C CA . SER A 1 97 ? 11.551 2.880 -5.013 1.00 94.62 97 SER A CA 1
ATOM 761 C C . SER A 1 97 ? 10.957 1.662 -4.306 1.00 94.62 97 SER A C 1
ATOM 763 O O . SER A 1 97 ? 10.334 1.818 -3.261 1.00 94.62 97 SER A O 1
ATOM 765 N N . GLY A 1 98 ? 11.235 0.454 -4.811 1.00 96.12 98 GLY A N 1
ATOM 766 C CA . GLY A 1 98 ? 10.782 -0.798 -4.203 1.00 96.12 98 GLY A CA 1
ATOM 767 C C . GLY A 1 98 ? 11.339 -0.979 -2.793 1.00 96.12 98 GLY A C 1
ATOM 768 O O . GLY A 1 98 ? 10.579 -1.218 -1.861 1.00 96.12 98 GLY A O 1
ATOM 769 N N . THR A 1 99 ? 12.643 -0.743 -2.600 1.00 96.88 99 THR A N 1
ATOM 770 C CA . THR A 1 99 ? 13.279 -0.802 -1.269 1.00 96.88 99 THR A CA 1
ATOM 771 C C . THR A 1 99 ? 12.636 0.171 -0.276 1.00 96.88 99 THR A C 1
ATOM 773 O O . THR A 1 99 ? 12.425 -0.169 0.887 1.00 96.88 99 THR A O 1
ATOM 776 N N . SER A 1 100 ? 12.304 1.387 -0.720 1.00 97.00 100 SER A N 1
ATOM 777 C CA . SER A 1 100 ? 11.679 2.396 0.143 1.00 97.00 100 SER A CA 1
ATOM 778 C C . SER A 1 100 ? 10.249 2.017 0.530 1.00 97.00 100 SER A C 1
ATOM 780 O O . SER A 1 100 ? 9.881 2.160 1.695 1.00 97.00 100 SER A O 1
ATOM 782 N N . THR A 1 101 ? 9.464 1.490 -0.412 1.00 97.44 101 THR A N 1
ATOM 783 C CA . THR A 1 101 ? 8.107 1.003 -0.139 1.00 97.44 101 THR A CA 1
ATOM 784 C C . THR A 1 101 ? 8.121 -0.224 0.770 1.00 97.44 101 THR A C 1
ATOM 786 O O . THR A 1 101 ? 7.355 -0.260 1.724 1.00 97.44 101 THR A O 1
ATOM 789 N N . LEU A 1 102 ? 9.013 -1.196 0.552 1.00 97.81 102 LEU A N 1
ATOM 790 C CA . LEU A 1 102 ? 9.134 -2.369 1.428 1.00 97.81 102 LEU A CA 1
ATOM 791 C C . LEU A 1 102 ? 9.488 -1.979 2.863 1.00 97.81 102 LEU A C 1
ATOM 793 O O . LEU A 1 102 ? 8.871 -2.485 3.798 1.00 97.81 102 LEU A O 1
ATOM 797 N N . ARG A 1 103 ? 10.415 -1.029 3.047 1.00 97.69 103 ARG A N 1
ATOM 798 C CA . ARG A 1 103 ? 10.732 -0.490 4.375 1.00 97.69 103 ARG A CA 1
ATOM 799 C C . ARG A 1 103 ? 9.495 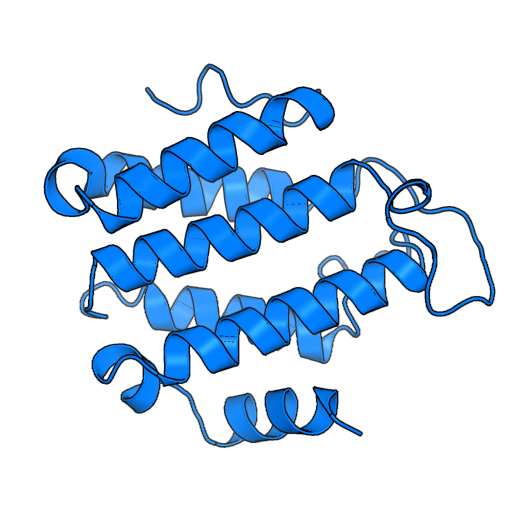0.115 5.038 1.00 97.69 103 ARG A C 1
ATOM 801 O O . ARG A 1 103 ? 9.219 -0.219 6.179 1.00 97.69 103 ARG A O 1
ATOM 808 N N . LEU A 1 104 ? 8.727 0.933 4.314 1.00 97.88 104 LEU A N 1
ATOM 809 C CA . LEU A 1 104 ? 7.485 1.524 4.822 1.00 97.88 104 LEU A CA 1
ATOM 810 C C . LEU A 1 104 ? 6.457 0.459 5.240 1.00 97.88 104 LEU A C 1
ATOM 812 O O . LEU A 1 104 ? 5.903 0.546 6.330 1.00 97.88 104 LEU A O 1
ATOM 816 N N . LEU A 1 105 ? 6.218 -0.554 4.400 1.00 97.81 105 LEU A N 1
ATOM 817 C CA . LEU A 1 105 ? 5.286 -1.648 4.709 1.00 97.81 105 LEU A CA 1
ATOM 818 C C . LEU A 1 105 ? 5.746 -2.453 5.932 1.00 97.81 105 LEU A C 1
ATOM 820 O O . LEU A 1 105 ? 4.932 -2.817 6.774 1.00 97.81 105 LEU A O 1
ATOM 824 N N . THR A 1 106 ? 7.054 -2.677 6.056 1.00 97.00 106 THR A N 1
ATOM 825 C CA . THR A 1 106 ? 7.661 -3.349 7.213 1.00 97.00 106 THR A CA 1
ATOM 826 C C . THR A 1 106 ? 7.478 -2.523 8.485 1.00 97.00 106 THR A C 1
ATOM 828 O O . THR A 1 106 ? 7.131 -3.082 9.518 1.00 97.00 106 THR A O 1
ATOM 831 N N . THR A 1 107 ? 7.633 -1.195 8.418 1.00 97.31 107 THR A N 1
ATOM 832 C CA . THR A 1 107 ? 7.371 -0.305 9.560 1.00 97.31 107 THR A CA 1
ATOM 833 C C . THR A 1 107 ? 5.920 -0.403 10.027 1.00 97.31 107 THR A C 1
ATOM 835 O O . THR A 1 107 ? 5.704 -0.516 11.224 1.00 97.31 107 THR A O 1
ATOM 838 N N . ILE A 1 108 ? 4.943 -0.462 9.110 1.00 97.00 108 ILE A N 1
ATOM 839 C CA . ILE A 1 108 ? 3.525 -0.663 9.472 1.00 97.00 108 ILE A CA 1
ATOM 840 C C . ILE A 1 108 ? 3.333 -1.972 10.249 1.00 97.00 108 ILE A C 1
ATOM 842 O O . ILE A 1 108 ? 2.563 -2.010 11.202 1.00 97.00 108 ILE A O 1
ATOM 846 N N . LEU A 1 109 ? 4.013 -3.054 9.859 1.00 96.31 109 LEU A N 1
ATOM 847 C CA . LEU A 1 109 ? 3.945 -4.319 10.596 1.00 96.31 109 LEU A CA 1
ATOM 848 C C . LEU A 1 109 ? 4.632 -4.229 11.964 1.00 96.31 109 LEU A C 1
ATOM 850 O O . LEU A 1 109 ? 4.113 -4.763 12.939 1.00 96.31 109 LEU A O 1
ATOM 854 N N . HIS A 1 110 ? 5.776 -3.548 12.039 1.00 96.00 110 HIS A N 1
ATOM 855 C CA . HIS A 1 110 ? 6.550 -3.404 13.270 1.00 96.00 110 HIS A CA 1
ATOM 856 C C . HIS A 1 110 ? 5.832 -2.551 14.324 1.00 96.00 110 HIS A C 1
ATOM 858 O O . HIS A 1 110 ? 5.888 -2.869 15.506 1.00 96.00 110 HIS A O 1
ATOM 864 N N . SER A 1 111 ? 5.118 -1.505 13.901 1.00 95.19 111 SER A N 1
ATOM 865 C CA . SER A 1 111 ? 4.386 -0.592 14.786 1.00 95.19 111 SER A CA 1
ATOM 866 C C . SER A 1 111 ? 2.949 -1.045 15.088 1.00 95.19 111 SER A C 1
ATOM 868 O O . SER A 1 111 ? 2.074 -0.244 15.410 1.00 95.19 111 SER A O 1
ATOM 870 N N . ASP A 1 112 ? 2.677 -2.342 14.933 1.00 94.38 112 ASP A N 1
ATOM 871 C CA . ASP A 1 112 ? 1.357 -2.957 15.092 1.00 94.38 112 ASP A CA 1
ATOM 872 C C . ASP A 1 112 ? 0.240 -2.276 14.264 1.00 94.38 112 ASP A C 1
ATOM 874 O O . ASP A 1 112 ? -0.936 -2.355 14.595 1.00 94.38 112 ASP A O 1
ATOM 878 N N . GLY A 1 113 ? 0.569 -1.642 13.139 1.00 93.81 113 GLY A N 1
ATOM 879 C CA . GLY A 1 113 ? -0.380 -0.938 12.271 1.00 93.81 113 GLY A CA 1
ATOM 880 C C . GLY A 1 1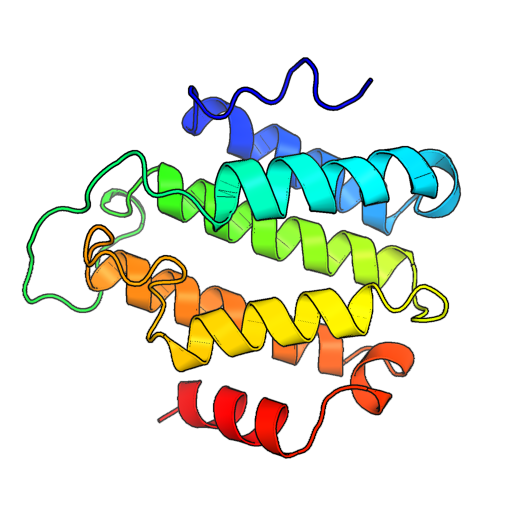13 ? -0.530 0.557 12.564 1.00 93.81 113 GLY A C 1
ATOM 881 O O . GLY A 1 113 ? -1.163 1.247 11.763 1.00 93.81 113 GLY A O 1
ATOM 882 N N . ASP A 1 114 ? 0.062 1.073 13.645 1.00 95.25 114 ASP A N 1
ATOM 883 C CA . ASP A 1 114 ? 0.101 2.506 13.946 1.00 95.25 114 ASP A CA 1
ATOM 884 C C . ASP A 1 114 ? 1.393 3.134 13.421 1.00 95.25 114 ASP A C 1
ATOM 886 O O . ASP A 1 114 ? 2.415 3.172 14.098 1.00 95.25 114 ASP A O 1
ATOM 890 N N . LEU A 1 115 ? 1.376 3.605 12.176 1.00 93.62 115 LEU A N 1
ATOM 891 C CA . LEU A 1 115 ? 2.568 4.174 11.539 1.00 93.62 115 LEU A CA 1
ATOM 892 C C . LEU A 1 115 ? 3.049 5.478 12.203 1.00 93.62 115 LEU A C 1
ATOM 894 O O . LEU A 1 115 ? 4.218 5.830 12.050 1.00 93.62 115 LEU A O 1
ATOM 898 N N . THR A 1 116 ? 2.166 6.216 12.885 1.00 92.38 116 THR A N 1
ATOM 899 C CA . THR A 1 116 ? 2.531 7.483 13.539 1.00 92.38 116 THR A CA 1
ATOM 900 C C . THR A 1 116 ? 2.921 7.297 15.004 1.00 92.38 116 THR A C 1
ATOM 902 O O . THR A 1 116 ? 3.499 8.216 15.586 1.00 92.38 116 THR A O 1
ATOM 905 N N . GLU A 1 117 ? 2.607 6.134 15.586 1.00 91.88 117 GLU A N 1
ATOM 906 C CA . GLU A 1 117 ? 2.799 5.781 16.999 1.00 91.88 117 GLU A CA 1
ATOM 907 C C . GLU A 1 117 ? 2.123 6.773 17.968 1.00 91.88 117 GLU A C 1
ATOM 909 O O . GLU A 1 117 ? 2.513 6.924 19.126 1.00 91.88 117 GLU A O 1
ATOM 914 N N . GLN A 1 118 ? 1.082 7.476 17.503 1.00 90.94 118 GLN A N 1
ATOM 915 C CA . GLN A 1 118 ? 0.351 8.468 18.302 1.00 90.94 118 GLN A CA 1
ATOM 916 C C . GLN A 1 118 ? -0.823 7.863 19.081 1.00 90.94 118 GLN A C 1
ATOM 918 O O . GLN A 1 118 ? -1.477 8.577 19.847 1.00 90.94 118 GLN A O 1
ATOM 923 N N . GLY A 1 119 ? -1.147 6.582 18.869 1.00 91.62 119 GLY A N 1
ATOM 924 C CA . GLY A 1 119 ? -2.268 5.905 19.522 1.00 91.62 119 GLY A CA 1
ATOM 925 C C . GLY A 1 119 ? -3.637 6.451 19.104 1.00 91.62 119 GLY A C 1
ATOM 926 O O . GLY A 1 119 ? -4.607 6.344 19.859 1.00 91.62 119 GLY A O 1
ATOM 927 N N . LYS A 1 120 ? -3.719 7.084 17.925 1.00 92.69 120 LYS A N 1
ATOM 928 C CA . LYS A 1 120 ? -4.951 7.690 17.390 1.00 92.69 120 LYS A CA 1
ATOM 929 C C . LYS A 1 120 ? -5.776 6.724 16.545 1.00 92.69 120 LYS A C 1
ATOM 931 O O . LYS A 1 120 ? -6.980 6.932 16.408 1.00 92.69 120 LYS A O 1
ATOM 936 N N . ILE A 1 121 ? -5.156 5.685 15.990 1.00 94.31 121 ILE A N 1
ATOM 937 C CA . ILE A 1 121 ? -5.821 4.687 15.146 1.00 94.31 121 ILE A CA 1
ATOM 938 C C . ILE A 1 121 ? -6.539 3.657 16.036 1.00 94.31 121 ILE A C 1
ATOM 940 O O . ILE A 1 121 ? -6.043 3.262 17.092 1.00 94.31 121 ILE A O 1
ATOM 944 N N . SER A 1 122 ? -7.738 3.219 15.638 1.00 95.44 122 SER A N 1
ATOM 945 C CA . SER A 1 122 ? -8.474 2.193 16.391 1.00 95.44 122 SER A CA 1
ATOM 946 C C . SER A 1 122 ? -7.830 0.805 16.248 1.00 95.44 122 SER A C 1
ATOM 948 O O . SER A 1 122 ? -7.187 0.505 15.246 1.00 95.44 122 SER A O 1
ATOM 950 N N . LYS A 1 123 ? -8.039 -0.096 17.221 1.00 95.75 123 LYS A N 1
ATOM 951 C CA . LYS A 1 123 ? -7.536 -1.486 17.141 1.00 95.75 123 LYS A CA 1
ATOM 952 C C . LYS A 1 123 ? -7.991 -2.251 15.884 1.00 95.75 123 LYS A C 1
ATOM 954 O O . LYS A 1 123 ? -7.156 -2.937 15.285 1.00 95.75 123 LYS A O 1
ATOM 959 N N . PRO A 1 124 ? -9.260 -2.146 15.447 1.00 96.81 124 PRO A N 1
ATOM 960 C CA . PRO A 1 124 ? -9.689 -2.744 14.188 1.00 96.81 124 PRO A CA 1
ATOM 961 C C . PRO A 1 124 ? -8.994 -2.144 12.966 1.00 96.81 124 PRO A C 1
ATOM 963 O O . PRO A 1 124 ? -8.565 -2.889 12.088 1.00 96.81 124 PRO A O 1
ATOM 966 N N . ASP A 1 125 ? -8.828 -0.821 12.926 1.00 96.75 125 ASP A N 1
ATOM 967 C CA . ASP A 1 125 ? -8.154 -0.139 11.818 1.00 96.75 125 ASP A CA 1
ATOM 968 C C . ASP A 1 125 ? -6.670 -0.532 11.732 1.00 96.75 125 ASP A C 1
ATOM 970 O O . ASP A 1 125 ? -6.178 -0.860 10.653 1.00 96.75 125 ASP A O 1
ATOM 974 N N . MET A 1 126 ? -5.975 -0.606 12.873 1.00 96.56 126 MET A N 1
ATOM 975 C CA . MET A 1 126 ? -4.602 -1.120 12.963 1.00 96.56 126 MET A CA 1
ATOM 976 C C . MET A 1 126 ? -4.501 -2.544 12.400 1.00 96.56 126 MET A C 1
ATOM 978 O O . MET A 1 126 ? -3.643 -2.830 11.564 1.00 96.56 126 MET A O 1
ATOM 982 N N . SER A 1 127 ? -5.440 -3.421 12.766 1.00 96.69 127 SER A N 1
ATOM 983 C CA . SER A 1 127 ? -5.494 -4.797 12.253 1.00 96.69 127 SER A CA 1
ATOM 984 C C . SER A 1 127 ? -5.693 -4.843 10.731 1.00 96.69 127 SER A C 1
ATOM 986 O O . SER A 1 127 ? -5.052 -5.638 10.039 1.00 96.69 127 SER A O 1
ATOM 988 N N . ARG A 1 128 ? -6.516 -3.943 10.174 1.00 97.25 128 ARG A N 1
ATOM 989 C CA . ARG A 1 128 ? -6.703 -3.793 8.720 1.00 97.25 128 ARG A CA 1
ATOM 990 C C . ARG A 1 128 ? -5.437 -3.297 8.019 1.00 97.25 128 ARG A C 1
ATOM 992 O O . ARG A 1 128 ? -5.119 -3.788 6.935 1.00 97.25 128 ARG A O 1
ATOM 999 N N . LEU A 1 129 ? -4.709 -2.354 8.620 1.00 97.56 129 LEU A N 1
ATOM 1000 C CA . LEU A 1 129 ? -3.460 -1.822 8.068 1.00 97.56 129 LEU A CA 1
ATOM 1001 C C . LEU A 1 129 ? -2.339 -2.865 8.077 1.00 97.56 129 LEU A C 1
ATOM 1003 O O . LEU A 1 129 ? -1.648 -3.000 7.065 1.00 97.56 129 LEU A O 1
ATOM 1007 N N . ARG A 1 130 ? -2.213 -3.664 9.146 1.00 97.56 130 ARG A N 1
ATOM 1008 C CA . ARG A 1 130 ? -1.279 -4.803 9.182 1.00 97.56 130 ARG A CA 1
ATOM 1009 C C . ARG A 1 130 ? -1.582 -5.806 8.075 1.00 97.56 130 ARG A C 1
ATOM 1011 O O . ARG A 1 130 ? -0.688 -6.169 7.312 1.00 97.56 130 ARG A O 1
ATOM 1018 N N . LEU A 1 131 ? -2.852 -6.185 7.917 1.00 97.25 131 LEU A N 1
ATOM 1019 C CA . LEU A 1 131 ? -3.274 -7.081 6.839 1.00 97.25 131 LEU A CA 1
ATOM 1020 C C . LEU A 1 131 ? -2.971 -6.492 5.451 1.00 97.25 131 LEU A C 1
ATOM 1022 O O . LEU A 1 131 ? -2.509 -7.203 4.559 1.00 97.25 131 LEU A O 1
ATOM 1026 N N . ALA A 1 132 ? -3.208 -5.193 5.248 1.00 98.00 132 ALA A N 1
ATOM 1027 C CA . ALA A 1 132 ? -2.902 -4.524 3.986 1.00 98.00 132 ALA A CA 1
ATOM 1028 C C . ALA A 1 132 ? -1.394 -4.512 3.685 1.00 98.00 132 ALA A C 1
ATOM 1030 O O . ALA A 1 132 ? -1.007 -4.769 2.543 1.00 98.00 132 ALA A O 1
ATOM 1031 N N . ALA A 1 133 ? -0.553 -4.258 4.691 1.00 98.00 133 ALA A N 1
ATOM 1032 C CA . ALA A 1 133 ? 0.899 -4.271 4.552 1.00 98.00 133 ALA A CA 1
ATOM 1033 C C . ALA A 1 133 ? 1.443 -5.679 4.265 1.00 98.00 133 ALA A C 1
ATOM 1035 O O . ALA A 1 133 ? 2.210 -5.849 3.317 1.00 98.00 133 ALA A O 1
ATOM 1036 N N . GLY A 1 134 ? 0.984 -6.695 5.002 1.00 97.62 134 GLY A N 1
ATOM 1037 C CA . GLY A 1 134 ? 1.361 -8.092 4.764 1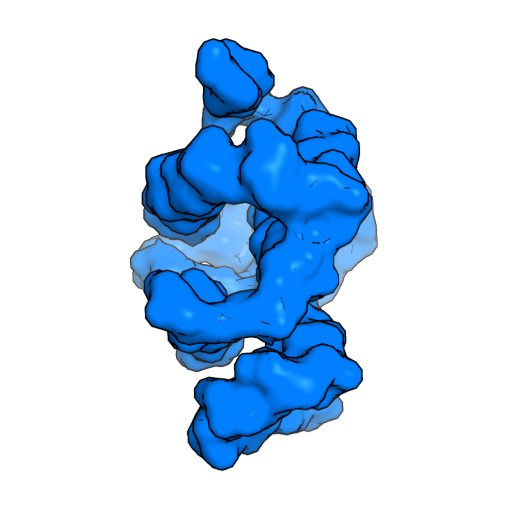.00 97.62 134 GLY A CA 1
ATOM 1038 C C . GLY A 1 134 ? 0.974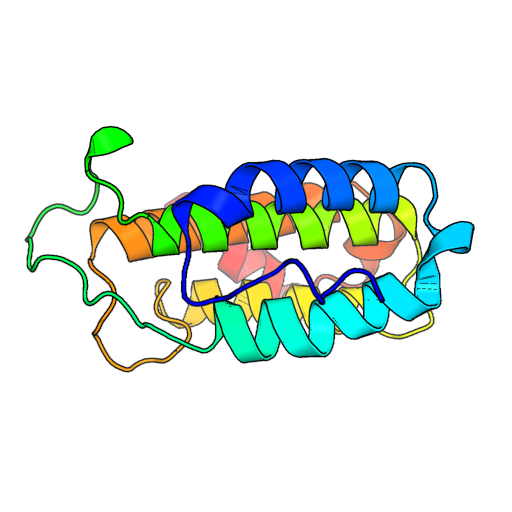 -8.562 3.359 1.00 97.62 134 GLY A C 1
ATOM 1039 O O . GLY A 1 134 ? 1.816 -9.048 2.604 1.00 97.62 134 GLY A O 1
ATOM 1040 N N . ASN A 1 135 ? -0.270 -8.305 2.942 1.00 97.50 135 ASN A N 1
ATOM 1041 C CA . ASN A 1 135 ? -0.726 -8.619 1.584 1.00 97.50 135 ASN A CA 1
ATOM 1042 C C . ASN A 1 135 ? 0.092 -7.896 0.503 1.00 97.50 135 ASN A C 1
ATOM 1044 O O . ASN A 1 135 ? 0.358 -8.470 -0.553 1.00 97.50 135 ASN A O 1
ATOM 1048 N N . ALA A 1 136 ? 0.497 -6.647 0.747 1.00 98.19 136 ALA A N 1
ATOM 1049 C CA . ALA A 1 136 ? 1.332 -5.891 -0.181 1.00 98.19 136 ALA A CA 1
ATOM 1050 C C . ALA A 1 136 ? 2.727 -6.513 -0.341 1.00 98.19 136 ALA A C 1
ATOM 1052 O O . ALA A 1 136 ? 3.184 -6.669 -1.474 1.00 98.19 136 ALA A O 1
ATOM 1053 N N . ILE A 1 137 ? 3.373 -6.919 0.758 1.00 98.00 137 ILE A N 1
ATOM 1054 C CA . ILE A 1 137 ? 4.681 -7.593 0.723 1.00 98.00 137 ILE A CA 1
ATOM 1055 C C . ILE A 1 137 ? 4.575 -8.919 -0.033 1.00 98.00 137 ILE A C 1
ATOM 1057 O O . ILE A 1 137 ? 5.338 -9.141 -0.970 1.00 98.00 137 ILE A O 1
ATOM 1061 N N . VAL A 1 138 ? 3.589 -9.763 0.295 1.00 97.38 138 VAL A N 1
ATOM 1062 C CA . VAL A 1 138 ? 3.372 -11.048 -0.396 1.00 97.38 138 VAL A CA 1
ATOM 1063 C C . VAL A 1 138 ? 3.107 -10.838 -1.886 1.00 97.38 138 VAL A C 1
ATOM 1065 O O . VAL A 1 138 ? 3.591 -11.607 -2.715 1.00 97.38 138 VAL A O 1
ATOM 1068 N N . LYS A 1 139 ? 2.370 -9.783 -2.256 1.00 98.25 139 LYS A N 1
ATOM 1069 C CA . LYS A 1 139 ? 2.101 -9.488 -3.665 1.00 98.25 139 LYS A CA 1
ATOM 1070 C C . LYS A 1 139 ? 3.355 -9.045 -4.417 1.00 98.25 139 LYS A C 1
ATOM 1072 O O . LYS A 1 139 ? 3.535 -9.462 -5.557 1.00 98.25 139 LYS A O 1
ATOM 1077 N N . LEU A 1 140 ? 4.210 -8.233 -3.797 1.00 97.88 140 LEU A N 1
ATOM 1078 C CA . LEU A 1 140 ? 5.489 -7.823 -4.382 1.00 97.88 140 LEU A CA 1
ATOM 1079 C C . LEU A 1 140 ? 6.478 -8.992 -4.463 1.00 97.88 140 LEU A C 1
ATOM 1081 O O . LEU A 1 140 ? 7.188 -9.104 -5.452 1.00 97.88 140 LEU A O 1
ATOM 1085 N N . ALA A 1 141 ? 6.469 -9.906 -3.491 1.00 97.38 141 ALA A N 1
ATOM 1086 C CA . ALA A 1 141 ? 7.320 -11.098 -3.490 1.00 97.38 141 ALA A CA 1
ATOM 1087 C C . ALA A 1 141 ? 7.061 -12.056 -4.670 1.00 97.38 141 ALA A C 1
ATOM 1089 O O . ALA A 1 141 ? 7.900 -12.908 -4.949 1.00 97.38 141 ALA A O 1
ATOM 1090 N N . GLN A 1 142 ? 5.918 -11.929 -5.357 1.00 97.50 142 GLN A N 1
ATOM 1091 C CA . GLN A 1 142 ? 5.597 -12.692 -6.573 1.00 97.50 142 GLN A CA 1
ATOM 1092 C C . GLN A 1 142 ? 6.300 -12.147 -7.828 1.00 97.50 142 GLN A C 1
ATOM 1094 O O . GLN A 1 142 ? 6.327 -12.833 -8.845 1.00 97.50 142 GLN A O 1
ATOM 1099 N N . GLU A 1 143 ? 6.844 -10.928 -7.785 1.00 97.88 143 GLU A N 1
ATOM 1100 C CA . GLU A 1 143 ? 7.565 -10.318 -8.905 1.00 97.88 143 GLU A CA 1
ATOM 1101 C C . GLU A 1 143 ? 9.085 -10.440 -8.668 1.00 97.88 143 GLU A C 1
ATOM 1103 O O . GLU A 1 143 ? 9.573 -9.936 -7.650 1.00 97.88 143 GLU A O 1
ATOM 1108 N N . PRO A 1 144 ? 9.863 -11.056 -9.584 1.00 97.12 144 PRO A N 1
ATOM 1109 C CA . PRO A 1 144 ? 11.274 -11.384 -9.346 1.00 97.12 144 PRO A CA 1
ATOM 1110 C C . PRO A 1 144 ? 12.141 -10.206 -8.879 1.00 97.12 144 PRO A C 1
ATOM 1112 O O . PRO A 1 144 ? 12.870 -10.327 -7.898 1.00 97.12 144 PRO A O 1
ATOM 1115 N N . CYS A 1 145 ? 11.998 -9.029 -9.498 1.00 96.44 145 CYS A N 1
ATOM 1116 C CA . CYS A 1 145 ? 12.801 -7.853 -9.144 1.00 96.44 145 CYS A CA 1
ATOM 1117 C C . CYS A 1 145 ? 12.546 -7.330 -7.720 1.00 96.44 145 CYS A C 1
ATOM 1119 O O . CYS A 1 145 ? 13.365 -6.589 -7.175 1.00 96.44 145 CYS A O 1
ATOM 1121 N N . TYR A 1 146 ? 11.385 -7.651 -7.139 1.00 98.06 146 TYR A N 1
ATOM 1122 C CA . TYR A 1 146 ? 11.036 -7.271 -5.774 1.00 98.06 146 TYR A CA 1
ATOM 1123 C C . TYR A 1 146 ? 11.290 -8.402 -4.784 1.00 98.06 146 TYR A C 1
ATOM 1125 O O . TYR A 1 146 ? 11.686 -8.121 -3.658 1.00 98.06 146 TYR A O 1
ATOM 1133 N N . HIS A 1 147 ? 11.151 -9.657 -5.213 1.00 96.62 147 HIS A N 1
ATOM 1134 C CA . HIS A 1 147 ? 11.575 -10.822 -4.443 1.00 96.62 147 HIS A CA 1
ATOM 1135 C C . HIS A 1 147 ? 13.040 -10.707 -3.995 1.00 96.62 147 HIS A C 1
ATOM 1137 O O . HIS A 1 147 ? 13.334 -10.865 -2.815 1.00 96.62 147 HIS A O 1
ATOM 1143 N N . GLU A 1 148 ? 13.940 -10.344 -4.912 1.00 95.81 148 GLU A N 1
ATOM 1144 C CA . GLU A 1 148 ? 15.386 -10.252 -4.653 1.00 95.81 148 GLU A CA 1
ATOM 1145 C C . GLU A 1 148 ? 15.781 -9.205 -3.600 1.00 95.81 148 GLU A C 1
ATOM 1147 O O . GLU A 1 148 ? 16.856 -9.296 -3.010 1.00 95.81 148 GLU A O 1
ATOM 1152 N N . ILE A 1 149 ? 14.940 -8.194 -3.366 1.00 97.31 149 ILE A N 1
ATOM 1153 C CA . ILE A 1 149 ? 15.247 -7.089 -2.445 1.00 97.31 149 ILE A CA 1
ATOM 1154 C C . ILE A 1 149 ? 14.529 -7.207 -1.098 1.00 97.31 149 ILE A C 1
ATOM 1156 O O . ILE A 1 149 ? 14.774 -6.379 -0.218 1.00 97.31 149 ILE A O 1
ATOM 1160 N N . ILE A 1 150 ? 13.631 -8.184 -0.938 1.00 97.56 150 ILE A N 1
ATOM 1161 C CA . ILE A 1 150 ? 12.991 -8.475 0.345 1.00 97.56 150 ILE A CA 1
ATOM 1162 C C . ILE A 1 150 ? 14.020 -9.181 1.222 1.00 97.56 150 ILE A C 1
ATOM 1164 O O . ILE A 1 150 ? 14.524 -10.249 0.880 1.00 97.56 150 ILE A O 1
ATOM 1168 N N . THR A 1 151 ? 14.344 -8.585 2.367 1.00 97.31 151 THR A N 1
ATOM 1169 C CA . THR A 1 151 ? 15.294 -9.200 3.299 1.00 97.31 151 THR A CA 1
ATOM 1170 C C . THR A 1 151 ? 14.635 -10.333 4.082 1.00 97.31 151 THR A C 1
ATOM 1172 O O . THR A 1 151 ? 13.414 -10.369 4.254 1.00 97.31 151 THR A O 1
ATOM 1175 N N . LEU A 1 152 ? 15.451 -11.245 4.618 1.00 96.06 152 LEU A N 1
ATOM 1176 C CA . LEU A 1 152 ? 14.958 -12.329 5.470 1.00 96.06 152 LEU A CA 1
ATOM 1177 C C . LEU A 1 152 ? 14.181 -11.794 6.684 1.00 96.06 152 LEU A C 1
ATOM 1179 O O . LEU A 1 152 ? 13.131 -12.332 7.013 1.00 96.06 152 LEU A O 1
ATOM 1183 N N . GLU A 1 153 ? 14.658 -10.712 7.300 1.00 95.38 153 GLU A N 1
ATOM 1184 C CA . GLU A 1 153 ? 13.989 -10.050 8.427 1.00 95.38 153 GLU A CA 1
ATOM 1185 C C . GLU A 1 153 ? 12.594 -9.533 8.040 1.00 95.38 153 GLU A C 1
ATOM 1187 O O . GLU A 1 153 ? 11.616 -9.790 8.741 1.00 95.38 153 GLU A O 1
ATOM 1192 N N . GLN A 1 154 ? 12.474 -8.864 6.886 1.00 96.06 154 GLN A N 1
ATOM 1193 C CA . GLN A 1 154 ? 11.187 -8.378 6.377 1.00 96.06 154 GLN A CA 1
ATOM 1194 C C . GLN A 1 154 ? 10.226 -9.532 6.078 1.00 96.06 154 GLN A C 1
ATOM 1196 O O . GLN A 1 154 ? 9.039 -9.455 6.397 1.00 96.06 154 GLN A O 1
ATOM 1201 N N . TYR A 1 155 ? 10.739 -10.613 5.486 1.00 95.00 155 TYR A N 1
ATOM 1202 C CA . TYR A 1 155 ? 9.958 -11.812 5.206 1.00 95.00 155 TYR A CA 1
ATOM 1203 C C . TYR A 1 155 ? 9.472 -12.494 6.491 1.00 95.00 155 TYR A C 1
ATOM 1205 O O . TYR A 1 155 ? 8.291 -12.815 6.599 1.00 95.00 155 TYR A O 1
ATOM 1213 N N . GLN A 1 156 ? 10.348 -12.669 7.483 1.00 94.56 156 GLN A N 1
ATOM 1214 C CA . GLN A 1 156 ? 10.004 -13.263 8.776 1.00 94.56 156 GLN A CA 1
ATOM 1215 C C . GLN A 1 156 ? 8.953 -12.431 9.512 1.00 94.56 156 GLN A C 1
ATOM 1217 O O . GLN A 1 156 ? 7.969 -12.990 9.990 1.00 94.56 156 GLN A O 1
ATOM 1222 N N . LEU A 1 157 ? 9.102 -11.101 9.539 1.00 93.81 157 LEU A N 1
ATOM 1223 C CA . LEU A 1 157 ? 8.096 -10.219 10.130 1.00 93.81 157 LEU A CA 1
ATOM 1224 C C . LEU A 1 157 ? 6.748 -10.336 9.407 1.00 93.81 157 LEU A C 1
ATOM 1226 O O . LEU A 1 157 ? 5.706 -10.412 10.050 1.00 93.81 157 LEU A O 1
ATOM 1230 N N . CYS A 1 158 ? 6.756 -10.397 8.073 1.00 93.06 158 CYS A N 1
ATOM 1231 C CA . CYS A 1 158 ? 5.539 -10.608 7.294 1.00 93.06 158 CYS A CA 1
ATOM 1232 C C . CYS A 1 158 ? 4.901 -11.980 7.566 1.00 93.06 158 CYS A C 1
ATOM 1234 O O . CYS A 1 158 ? 3.676 -12.081 7.598 1.00 93.06 158 CYS A O 1
ATOM 1236 N N . ALA A 1 159 ? 5.700 -13.028 7.778 1.00 90.56 159 ALA A N 1
ATOM 1237 C CA . ALA A 1 159 ? 5.207 -14.371 8.081 1.00 90.56 159 ALA A CA 1
ATOM 1238 C C . ALA A 1 159 ? 4.491 -14.440 9.440 1.00 90.56 159 ALA A C 1
ATOM 1240 O O . ALA A 1 159 ? 3.529 -15.191 9.585 1.00 90.56 159 ALA A O 1
ATOM 1241 N N . LEU A 1 160 ? 4.896 -13.611 10.409 1.00 90.06 160 LEU A N 1
ATOM 1242 C CA . LEU A 1 160 ? 4.217 -13.508 11.705 1.00 90.06 160 LEU A CA 1
ATOM 1243 C C . LEU A 1 160 ? 2.785 -12.967 11.597 1.00 90.06 160 LEU A C 1
ATOM 1245 O O . LEU A 1 160 ? 2.007 -13.179 12.517 1.00 90.06 160 LEU A O 1
ATOM 1249 N N . ALA A 1 161 ? 2.399 -12.337 10.481 1.00 82.38 161 ALA A N 1
ATOM 1250 C CA . ALA A 1 161 ? 1.026 -11.873 10.267 1.00 82.38 161 ALA A CA 1
ATOM 1251 C C . ALA A 1 161 ? -0.000 -13.014 10.078 1.00 82.38 161 ALA A C 1
ATOM 1253 O O . ALA A 1 161 ? -1.196 -12.738 10.001 1.00 82.38 161 ALA A O 1
ATOM 1254 N N . ILE A 1 162 ? 0.456 -14.268 9.954 1.00 73.50 162 ILE A N 1
ATOM 1255 C CA . ILE A 1 162 ? -0.387 -15.469 9.823 1.00 73.50 162 ILE A CA 1
ATOM 1256 C C . ILE A 1 162 ? -0.667 -16.132 11.190 1.00 73.50 162 ILE A C 1
ATOM 1258 O O . ILE A 1 162 ? -1.624 -16.900 11.291 1.00 73.50 162 ILE A O 1
ATOM 1262 N N . ASN A 1 163 ? 0.140 -15.843 12.220 1.00 48.53 163 ASN A N 1
ATOM 1263 C CA . ASN A 1 163 ? -0.012 -16.396 13.576 1.00 48.53 163 ASN A CA 1
ATOM 1264 C C . ASN A 1 163 ? -1.052 -15.629 14.399 1.00 48.53 163 ASN A C 1
ATOM 1266 O O . ASN A 1 163 ? -1.727 -16.291 15.218 1.00 48.53 163 ASN A O 1
#

Secondary structure (DSSP, 8-state):
-GGGG--TT-GGGGHHHHHHHHHHHHH-TTTTHHHHHHHIIIIIIIIIIT---SPPPP-S-S---GGGS-HHHHHHHHHHHHHHHHHHHH---TTSHHHHHHHHHHHHHHTTT-TT-SS-S-HHHHHHHHHHHHHHHHHHTTSHHHHTT--HHHHHHHHGGG-